Protein AF-A0A0J8U4M4-F1 (afdb_monomer)

pLDDT: mean 78.49, std 11.93, range [42.56, 94.25]

Organism: NCBI:txid451644

Radius of gyration: 24.58 Å; Cα contacts (8 Å, |Δi|>4): 123; chains: 1; bounding box: 53×30×57 Å

Sequence (113 aa):
MTNPINRALTAFDELIAAWLGPAAQRFVFTSGNTHAERVREAIRTVAKADEDDRRIGYGVFSKAPNIKREAAYDYDLISAVLDDLAQAQNAHEYATKQRVGEFVICEIQEVRE

Mean predicted aligned error: 13.95 Å

Nearest PDB structures (foldseek):
  4blg-assembly1_B  TM=5.665E-01  e=1.357E+00  Murid gammaherpesvirus 4
  4eey-assembly1_A  TM=3.938E-01  e=9.910E-01  Homo sapiens
  8ujt-assembly1_A  TM=3.493E-01  e=2.246E+00  Homo sapiens
  6m7o-assembly1_A  TM=3.738E-01  e=3.489E+00  Homo s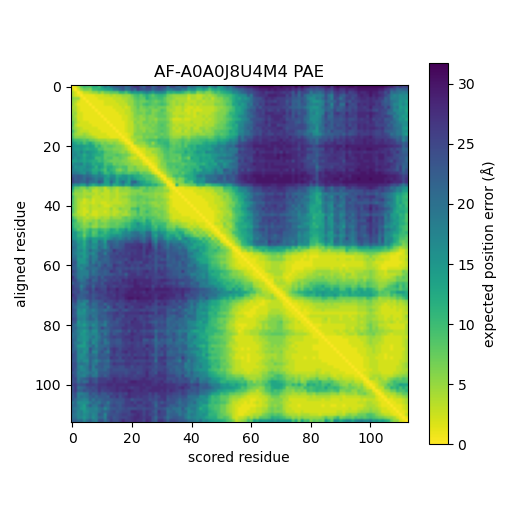apiens
  1j2v-assembly1_A  TM=3.514E-01  e=5.419E+00  Pyrococcus horikoshii OT3

Solvent-accessible surface area (backbone atoms only — not comparable to full-atom values): 6601 Å² total; per-residue (Å²): 132,82,56,68,65,60,52,52,51,50,53,50,54,50,52,51,52,74,76,30,60,81,79,55,47,57,69,57,72,70,52,102,79,32,69,60,57,56,49,53,48,48,54,52,51,54,50,48,50,56,51,57,58,56,40,61,23,22,26,31,24,42,45,43,78,33,91,91,40,90,97,39,69,44,75,45,79,77,51,69,75,27,85,39,67,69,60,32,49,53,51,40,55,50,53,49,65,74,43,70,86,68,86,61,45,72,45,79,44,80,38,75,92

Structure (mmCIF, N/CA/C/O backbone):
data_AF-A0A0J8U4M4-F1
#
_entry.id   AF-A0A0J8U4M4-F1
#
loop_
_atom_site.group_PDB
_atom_site.id
_atom_site.type_symbol
_atom_site.label_atom_id
_atom_site.label_alt_id
_atom_site.label_comp_id
_atom_site.label_asym_id
_atom_site.label_entity_id
_atom_site.label_seq_id
_atom_site.pdbx_PDB_ins_code
_atom_site.Cartn_x
_atom_site.Cartn_y
_atom_site.Cartn_z
_atom_site.occupancy
_atom_site.B_iso_or_equiv
_atom_site.auth_seq_id
_atom_site.auth_comp_id
_atom_site.auth_asym_id
_atom_site.auth_atom_id
_atom_site.pdbx_PDB_model_num
ATOM 1 N N . MET A 1 1 ? 20.195 -4.125 0.425 1.00 42.56 1 MET A N 1
ATOM 2 C CA . MET A 1 1 ? 19.380 -4.941 -0.505 1.00 42.56 1 MET A CA 1
ATOM 3 C C . MET A 1 1 ? 19.256 -4.166 -1.808 1.00 42.56 1 MET A C 1
ATOM 5 O O . MET A 1 1 ? 18.906 -2.997 -1.754 1.00 42.56 1 MET A O 1
ATOM 9 N N . THR A 1 2 ? 19.643 -4.738 -2.951 1.00 53.50 2 THR A N 1
ATOM 10 C CA . THR A 1 2 ? 19.588 -4.041 -4.251 1.00 53.50 2 THR A CA 1
ATOM 11 C C . THR A 1 2 ? 18.133 -3.870 -4.680 1.00 53.50 2 THR A C 1
ATOM 13 O O . THR A 1 2 ? 17.420 -4.868 -4.765 1.00 53.50 2 THR A O 1
ATOM 16 N N . ASN A 1 3 ? 17.715 -2.626 -4.928 1.00 75.25 3 ASN A N 1
ATOM 17 C CA . ASN A 1 3 ? 16.378 -2.267 -5.405 1.00 75.25 3 ASN A CA 1
ATOM 18 C C . ASN A 1 3 ? 15.974 -3.178 -6.599 1.00 75.25 3 ASN A C 1
ATOM 20 O O . ASN A 1 3 ? 16.778 -3.324 -7.527 1.00 75.25 3 ASN A O 1
ATOM 24 N N . PRO A 1 4 ? 14.787 -3.818 -6.582 1.00 71.75 4 PRO A N 1
ATOM 25 C CA . PRO A 1 4 ? 14.322 -4.704 -7.655 1.00 71.75 4 PRO A CA 1
ATOM 26 C C . PRO A 1 4 ? 14.295 -4.028 -9.035 1.00 71.75 4 PRO A C 1
ATOM 28 O O . PRO A 1 4 ? 14.590 -4.684 -10.032 1.00 71.75 4 PRO A O 1
ATOM 31 N N . ILE A 1 5 ? 14.072 -2.713 -9.089 1.00 79.25 5 ILE A N 1
ATOM 32 C CA . ILE A 1 5 ? 14.156 -1.899 -10.310 1.00 79.25 5 ILE A CA 1
ATOM 33 C C . ILE A 1 5 ? 15.571 -1.931 -10.876 1.00 79.25 5 ILE A C 1
ATOM 35 O O . ILE A 1 5 ? 15.770 -2.202 -12.058 1.00 79.25 5 ILE A O 1
ATOM 39 N N . ASN A 1 6 ? 16.572 -1.718 -10.019 1.00 77.06 6 ASN A N 1
ATOM 40 C CA . ASN A 1 6 ? 17.970 -1.748 -10.437 1.00 77.06 6 ASN A CA 1
ATOM 41 C C . ASN A 1 6 ? 18.356 -3.141 -10.943 1.00 77.06 6 ASN A C 1
ATOM 43 O O . ASN A 1 6 ? 19.070 -3.238 -11.931 1.00 77.06 6 ASN A O 1
ATOM 47 N N . ARG A 1 7 ? 17.834 -4.217 -10.337 1.00 79.88 7 ARG A N 1
ATOM 48 C CA . ARG A 1 7 ? 18.056 -5.586 -10.833 1.00 79.88 7 ARG A CA 1
ATOM 49 C C . ARG A 1 7 ? 17.435 -5.814 -12.213 1.00 79.88 7 ARG A C 1
ATOM 51 O O . ARG A 1 7 ? 18.093 -6.397 -13.066 1.00 79.88 7 ARG A O 1
ATOM 58 N N . ALA A 1 8 ? 16.207 -5.348 -12.441 1.00 80.12 8 ALA A N 1
ATOM 59 C CA . ALA A 1 8 ? 15.528 -5.483 -13.730 1.00 80.12 8 ALA A CA 1
ATOM 60 C C . ALA A 1 8 ? 16.220 -4.673 -14.840 1.00 80.12 8 ALA A C 1
ATOM 62 O O . ALA A 1 8 ? 16.405 -5.176 -15.946 1.00 80.12 8 ALA A O 1
ATOM 63 N N . LEU A 1 9 ? 16.658 -3.448 -14.531 1.00 84.44 9 LEU A N 1
ATOM 64 C CA . LEU A 1 9 ? 17.428 -2.616 -15.458 1.00 84.44 9 LEU A CA 1
ATOM 65 C C . LEU A 1 9 ? 18.785 -3.249 -15.789 1.00 84.44 9 LEU A C 1
ATOM 67 O O . LEU A 1 9 ? 19.140 -3.334 -16.961 1.00 84.44 9 LEU A O 1
ATOM 71 N N . THR A 1 10 ? 19.507 -3.762 -14.786 1.00 84.19 10 THR A N 1
ATOM 72 C CA . THR A 1 10 ? 20.775 -4.471 -15.008 1.00 84.19 10 THR A CA 1
ATOM 73 C C . THR A 1 10 ? 20.582 -5.720 -15.869 1.00 84.19 10 THR A C 1
ATOM 75 O O . THR A 1 10 ? 21.321 -5.900 -16.830 1.00 84.19 10 THR A O 1
ATOM 78 N N . ALA A 1 11 ? 19.559 -6.537 -15.602 1.00 83.50 11 ALA A N 1
ATOM 79 C CA . ALA A 1 11 ? 19.269 -7.723 -16.410 1.00 83.50 11 ALA A CA 1
ATOM 80 C C . ALA A 1 11 ? 18.915 -7.371 -17.868 1.00 83.50 11 ALA A C 1
ATOM 82 O O . ALA A 1 11 ? 19.292 -8.085 -18.797 1.00 83.50 11 ALA A O 1
ATOM 83 N N . PHE A 1 12 ? 18.211 -6.256 -18.085 1.00 83.69 12 PHE A N 1
ATOM 84 C CA . PHE A 1 12 ? 17.913 -5.760 -19.426 1.00 83.69 12 PHE A CA 1
ATOM 85 C C . PHE A 1 12 ? 19.177 -5.305 -20.169 1.00 83.69 12 PHE A C 1
ATOM 87 O O . PHE A 1 12 ? 19.371 -5.656 -21.335 1.00 83.69 12 PHE A O 1
ATOM 94 N N . ASP A 1 13 ? 20.063 -4.574 -19.494 1.00 80.81 13 ASP A N 1
ATOM 95 C CA . ASP A 1 13 ? 21.335 -4.138 -20.071 1.00 80.81 13 ASP A CA 1
ATOM 96 C C . ASP A 1 13 ? 22.252 -5.334 -20.394 1.00 80.81 13 ASP A C 1
ATOM 98 O O . ASP A 1 13 ? 22.859 -5.373 -21.467 1.00 80.81 13 ASP A O 1
ATOM 102 N N . GLU A 1 14 ? 22.294 -6.348 -19.522 1.00 83.38 14 GLU A N 1
ATOM 103 C CA . GLU A 1 14 ? 23.016 -7.609 -19.746 1.00 83.38 14 GLU A CA 1
ATOM 104 C C . GLU A 1 14 ? 22.466 -8.388 -20.950 1.00 83.38 14 GLU A C 1
ATOM 106 O O . GLU A 1 14 ? 23.241 -8.890 -21.766 1.00 83.38 14 GLU A O 1
ATOM 111 N N . LEU A 1 15 ? 21.140 -8.443 -21.117 1.00 81.75 15 LEU A N 1
ATOM 112 C CA . LEU A 1 15 ? 20.497 -9.078 -22.270 1.00 81.75 15 LEU A CA 1
ATOM 113 C C . LEU A 1 15 ? 20.885 -8.388 -23.582 1.00 81.75 15 LEU A C 1
ATOM 115 O O . LEU A 1 15 ? 21.254 -9.059 -24.549 1.00 81.75 15 LEU A O 1
ATOM 119 N N . ILE A 1 16 ? 20.831 -7.052 -23.619 1.00 77.00 16 ILE A N 1
ATOM 120 C CA . ILE A 1 16 ? 21.250 -6.291 -24.801 1.00 77.00 16 ILE A CA 1
ATOM 121 C C . ILE A 1 16 ? 22.727 -6.554 -25.091 1.00 77.00 16 ILE A C 1
ATOM 123 O O . ILE A 1 16 ? 23.097 -6.757 -26.247 1.00 77.00 16 ILE A O 1
ATOM 127 N N . ALA A 1 17 ? 23.568 -6.579 -24.057 1.00 73.19 17 ALA A N 1
ATOM 128 C CA . ALA A 1 17 ? 24.992 -6.822 -24.214 1.00 73.19 17 ALA A CA 1
ATOM 129 C C . ALA A 1 17 ? 25.313 -8.241 -24.710 1.00 73.19 17 ALA A C 1
ATOM 131 O O . ALA A 1 17 ? 26.270 -8.418 -25.461 1.00 73.19 17 ALA A O 1
ATOM 132 N N . ALA A 1 18 ? 24.510 -9.240 -24.335 1.00 78.62 18 ALA A N 1
ATOM 133 C CA . ALA A 1 18 ? 24.646 -10.612 -24.817 1.00 78.62 18 ALA A CA 1
ATOM 134 C C . ALA A 1 18 ? 24.207 -10.775 -26.284 1.00 78.62 18 ALA A C 1
ATOM 136 O O . ALA A 1 18 ? 24.777 -11.586 -27.011 1.00 78.62 18 ALA A O 1
ATOM 137 N N . TRP A 1 19 ? 23.209 -10.006 -26.729 1.00 71.69 19 TRP A N 1
ATOM 138 C CA . TRP A 1 19 ? 22.712 -10.033 -28.112 1.00 71.69 19 TRP A CA 1
ATOM 139 C C . TRP A 1 19 ? 23.509 -9.146 -29.076 1.00 71.69 19 TRP A C 1
ATOM 141 O O . TRP A 1 19 ? 23.588 -9.443 -30.268 1.00 71.69 19 TRP A O 1
ATOM 151 N N . LEU A 1 20 ? 24.102 -8.058 -28.583 1.00 68.06 20 LEU A N 1
ATOM 152 C CA . LEU A 1 20 ? 24.877 -7.112 -29.379 1.00 68.06 20 LEU A CA 1
ATOM 153 C C . LEU A 1 20 ? 26.347 -7.148 -28.977 1.00 68.06 20 LEU A C 1
ATOM 155 O O . LEU A 1 20 ? 26.710 -6.802 -27.853 1.00 68.06 20 LEU A O 1
ATOM 159 N N . GLY A 1 21 ? 27.218 -7.450 -29.943 1.00 66.56 21 GLY A N 1
ATOM 160 C CA . GLY A 1 21 ? 28.657 -7.284 -29.758 1.00 66.56 21 GLY A CA 1
ATOM 161 C C . GLY A 1 21 ? 29.024 -5.838 -29.362 1.00 66.56 21 GLY A C 1
ATOM 162 O O . GLY A 1 21 ? 28.294 -4.901 -29.709 1.00 66.56 21 GLY A O 1
ATOM 163 N N . PRO A 1 22 ? 30.174 -5.609 -28.697 1.00 66.56 22 PRO A N 1
AT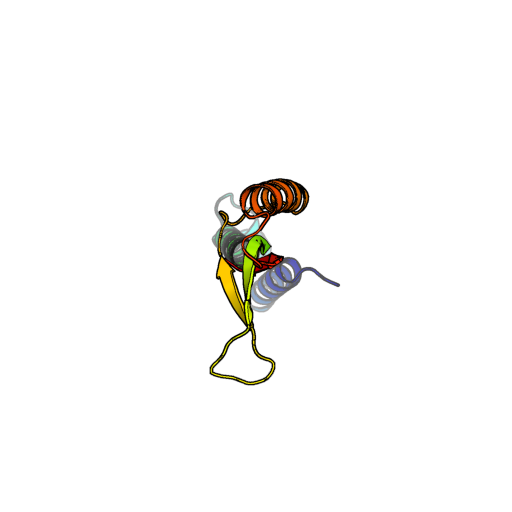OM 164 C CA . PRO A 1 22 ? 30.532 -4.312 -28.099 1.00 66.56 22 PRO A CA 1
ATOM 165 C C . PRO A 1 22 ? 30.481 -3.118 -29.067 1.00 66.56 22 PRO A C 1
ATOM 167 O O . PRO A 1 22 ? 30.183 -1.991 -28.674 1.00 66.56 22 PRO A O 1
ATOM 170 N N . ALA A 1 23 ? 30.742 -3.360 -30.355 1.00 59.62 23 ALA A N 1
ATOM 171 C CA . ALA A 1 23 ? 30.692 -2.339 -31.398 1.00 59.62 23 ALA A CA 1
ATOM 172 C C . ALA A 1 23 ? 29.260 -1.869 -31.725 1.00 59.62 23 ALA A C 1
ATOM 174 O O . ALA A 1 23 ? 29.059 -0.691 -32.012 1.00 59.62 23 ALA A O 1
ATOM 175 N N . ALA A 1 24 ? 28.264 -2.760 -31.650 1.00 63.91 24 ALA A N 1
ATOM 176 C CA . ALA A 1 24 ? 26.867 -2.464 -31.978 1.00 63.91 24 ALA A CA 1
ATOM 177 C C . ALA A 1 24 ? 26.123 -1.760 -30.827 1.00 63.91 24 ALA A C 1
ATOM 179 O O . ALA A 1 24 ? 25.217 -0.965 -31.071 1.00 63.91 24 ALA A O 1
ATOM 180 N N . GLN A 1 25 ? 26.557 -1.980 -29.580 1.00 63.53 25 GLN A N 1
ATOM 181 C CA . GLN A 1 25 ? 25.988 -1.339 -28.386 1.00 63.53 25 GLN A CA 1
ATOM 182 C C . GLN A 1 25 ? 26.038 0.191 -28.476 1.00 63.53 25 GLN A C 1
ATOM 184 O O . GLN A 1 25 ? 25.068 0.871 -28.151 1.00 63.53 25 GLN A O 1
ATOM 189 N N . ARG A 1 26 ? 27.138 0.748 -29.001 1.00 61.97 26 ARG A N 1
ATOM 190 C CA . ARG A 1 26 ? 27.304 2.200 -29.151 1.00 61.97 26 ARG A CA 1
ATOM 191 C C . ARG A 1 26 ? 26.181 2.835 -29.965 1.00 61.97 26 ARG A C 1
ATOM 193 O O . ARG A 1 26 ? 25.721 3.902 -29.583 1.00 61.97 26 ARG A O 1
ATOM 200 N N . PHE A 1 27 ? 25.701 2.176 -31.017 1.00 60.94 27 PHE A N 1
ATOM 201 C CA . PHE A 1 27 ? 24.647 2.699 -31.896 1.00 60.94 27 PHE A CA 1
ATOM 202 C C . PHE A 1 27 ? 23.246 2.614 -31.276 1.00 60.94 27 PHE A C 1
ATOM 204 O O . PHE A 1 27 ? 22.398 3.460 -31.551 1.00 60.94 27 PHE A O 1
ATOM 211 N N . VAL A 1 28 ? 23.015 1.635 -30.398 1.00 59.88 28 VAL A N 1
ATOM 212 C CA . VAL A 1 28 ? 21.731 1.438 -29.701 1.00 59.88 28 VAL A CA 1
ATOM 213 C C . VAL A 1 28 ? 21.536 2.419 -28.540 1.00 59.88 28 VAL A C 1
ATOM 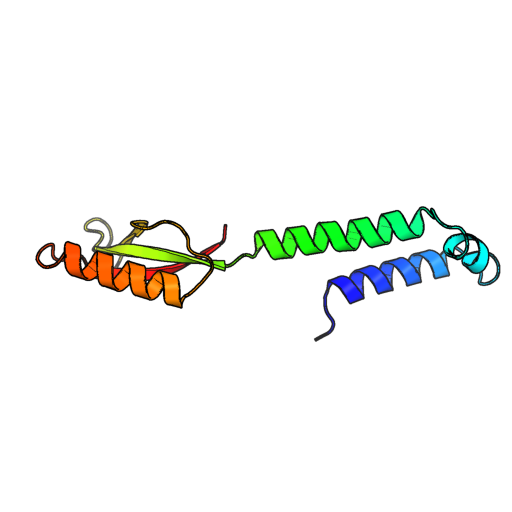215 O O . VAL A 1 28 ? 20.405 2.649 -28.120 1.00 59.88 28 VAL A O 1
ATOM 218 N N . PHE A 1 29 ? 22.602 3.058 -28.052 1.00 61.94 29 PHE A N 1
ATOM 219 C CA . PHE A 1 29 ? 22.533 3.953 -26.890 1.00 61.94 29 PHE A CA 1
ATOM 220 C C . PHE A 1 29 ? 22.839 5.434 -27.178 1.00 61.94 29 PHE A C 1
ATOM 222 O O . PHE A 1 29 ? 22.727 6.241 -26.263 1.00 61.94 29 PHE A O 1
ATOM 229 N N . THR A 1 30 ? 23.206 5.829 -28.408 1.00 58.88 30 THR A N 1
ATOM 230 C CA . THR A 1 30 ? 23.677 7.208 -28.705 1.00 58.88 30 THR A CA 1
ATOM 231 C C . THR A 1 30 ? 22.723 8.116 -29.487 1.00 58.88 30 THR A C 1
ATOM 233 O O . THR A 1 30 ? 23.063 9.276 -29.702 1.00 58.88 30 THR A O 1
ATOM 236 N N . SER A 1 31 ? 21.528 7.676 -29.891 1.00 55.00 31 SER A N 1
ATOM 237 C CA . SER A 1 31 ? 20.580 8.551 -30.606 1.00 55.00 31 SER A CA 1
ATOM 238 C C . SER A 1 31 ? 19.305 8.794 -29.794 1.00 55.00 31 SER A C 1
ATOM 240 O O . SER A 1 31 ? 18.744 7.877 -29.206 1.00 55.00 31 SER A O 1
ATOM 242 N N . GLY A 1 32 ? 18.862 10.052 -29.723 1.00 56.75 32 GLY A N 1
ATOM 243 C CA . GLY A 1 32 ? 17.855 10.579 -28.787 1.00 56.75 32 GLY A CA 1
ATOM 244 C C . GLY A 1 32 ? 16.408 10.074 -28.909 1.00 56.75 32 GLY A C 1
ATOM 245 O O . GLY A 1 32 ? 15.493 10.828 -28.599 1.00 56.75 32 GLY A O 1
ATOM 246 N N . ASN A 1 33 ? 16.169 8.834 -29.347 1.00 58.72 33 ASN A N 1
ATOM 247 C CA . ASN A 1 33 ? 14.907 8.110 -29.136 1.00 58.72 33 ASN A CA 1
ATOM 248 C C . ASN A 1 33 ? 15.097 6.593 -29.351 1.00 58.72 33 ASN A C 1
ATOM 250 O O . ASN A 1 33 ? 14.432 5.979 -30.187 1.00 58.72 33 ASN A O 1
ATOM 254 N N . THR A 1 34 ? 16.059 5.977 -28.662 1.00 70.62 34 THR A N 1
ATOM 255 C CA . THR A 1 34 ? 16.333 4.546 -28.838 1.00 70.62 34 THR A CA 1
ATOM 256 C C . THR A 1 34 ? 15.283 3.688 -28.136 1.00 70.62 34 THR A C 1
ATOM 258 O O . THR A 1 34 ? 14.863 3.953 -27.010 1.00 70.62 34 THR A O 1
ATOM 261 N N . HIS A 1 35 ? 14.845 2.618 -28.803 1.00 72.00 35 HIS A N 1
ATOM 262 C CA . HIS A 1 35 ? 13.873 1.666 -28.257 1.00 72.00 35 HIS A CA 1
ATOM 263 C C . HIS A 1 35 ? 14.311 1.069 -26.912 1.00 72.00 35 HIS A C 1
ATOM 265 O O . HIS A 1 35 ? 13.460 0.798 -26.072 1.00 72.00 35 HIS A O 1
ATOM 271 N N . ALA A 1 36 ? 15.620 0.936 -26.678 1.00 74.88 36 ALA A N 1
ATOM 272 C CA . ALA A 1 36 ? 16.157 0.513 -25.390 1.00 74.88 36 ALA A CA 1
ATOM 273 C C . ALA A 1 36 ? 15.759 1.466 -24.251 1.00 74.88 36 ALA A C 1
ATOM 275 O O . ALA A 1 36 ? 15.349 0.999 -23.194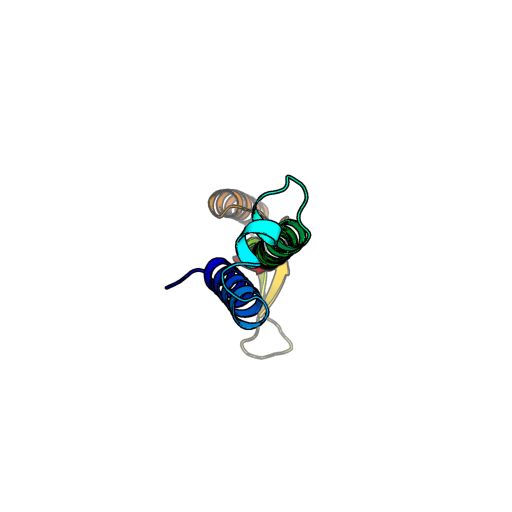 1.00 74.88 36 ALA A O 1
ATOM 276 N N . GLU A 1 37 ? 15.791 2.784 -24.470 1.00 78.00 37 GLU A N 1
ATOM 277 C CA . GLU A 1 37 ? 15.379 3.739 -23.437 1.00 78.00 37 GLU A CA 1
ATOM 278 C C . GLU A 1 37 ? 13.866 3.709 -23.203 1.00 78.00 37 GLU A C 1
ATOM 280 O O . GLU A 1 37 ? 13.427 3.816 -22.064 1.00 78.00 37 GLU A O 1
ATOM 285 N N . ARG A 1 38 ? 13.059 3.443 -24.241 1.00 78.25 38 ARG A N 1
ATOM 286 C CA . ARG A 1 38 ? 11.613 3.207 -24.066 1.00 78.25 38 ARG A CA 1
ATOM 287 C C . ARG A 1 38 ? 11.329 1.976 -23.209 1.00 78.25 38 ARG A C 1
ATOM 289 O O . ARG A 1 38 ? 10.396 1.997 -22.415 1.00 78.25 38 ARG A O 1
ATOM 296 N N . VAL A 1 39 ? 12.124 0.916 -23.354 1.00 80.31 39 VAL A N 1
ATOM 297 C CA . VAL A 1 39 ? 11.989 -0.290 -22.526 1.00 80.31 39 VAL A CA 1
ATOM 298 C C . VAL A 1 39 ? 12.468 -0.031 -21.097 1.00 80.31 39 VAL A C 1
ATOM 300 O O . VAL A 1 39 ? 11.779 -0.429 -20.164 1.00 80.31 39 VAL A O 1
ATOM 303 N N . ARG A 1 40 ? 13.580 0.691 -20.895 1.00 83.19 40 ARG A N 1
ATOM 304 C CA . ARG A 1 40 ? 14.003 1.117 -19.547 1.00 83.19 40 ARG A CA 1
ATOM 305 C C . ARG A 1 40 ? 12.940 1.970 -18.869 1.00 83.19 40 ARG A C 1
ATOM 307 O O . ARG A 1 40 ? 12.662 1.761 -17.692 1.00 83.19 40 ARG A O 1
ATOM 314 N N . GLU A 1 41 ? 12.321 2.887 -19.605 1.00 79.94 41 GLU A N 1
ATOM 315 C CA . GLU A 1 41 ? 11.240 3.709 -19.076 1.00 79.94 41 GLU A CA 1
ATOM 316 C C . GLU A 1 41 ? 10.009 2.868 -18.741 1.00 79.94 41 GLU A C 1
ATOM 318 O O . GLU A 1 41 ? 9.485 2.993 -17.642 1.00 79.94 41 GLU A O 1
ATOM 323 N N . ALA A 1 42 ? 9.621 1.920 -19.598 1.00 81.25 42 ALA A N 1
ATOM 324 C CA . ALA A 1 42 ? 8.543 0.981 -19.293 1.00 81.25 42 ALA A CA 1
ATOM 325 C C . ALA A 1 42 ? 8.830 0.145 -18.030 1.00 81.25 42 ALA A C 1
ATOM 327 O O . ALA A 1 42 ? 7.941 -0.012 -17.197 1.00 81.25 42 ALA A O 1
ATOM 328 N N . ILE A 1 43 ? 10.067 -0.337 -17.839 1.00 83.06 43 ILE A N 1
ATOM 329 C CA . ILE A 1 43 ? 10.485 -1.042 -16.613 1.00 83.06 43 ILE A CA 1
ATOM 330 C C . ILE A 1 43 ? 10.313 -0.132 -15.388 1.00 83.06 43 ILE A C 1
ATOM 332 O O . ILE A 1 43 ? 9.773 -0.569 -14.372 1.00 83.06 43 ILE A O 1
ATOM 336 N N . ARG A 1 44 ? 10.727 1.140 -15.478 1.00 81.50 44 ARG A N 1
ATOM 337 C CA . ARG A 1 44 ? 10.545 2.123 -14.396 1.00 81.50 44 ARG A CA 1
ATOM 338 C C . ARG A 1 44 ? 9.065 2.411 -14.131 1.00 81.50 44 ARG A C 1
ATOM 340 O O . ARG A 1 44 ? 8.683 2.505 -12.972 1.00 81.50 44 ARG A O 1
ATOM 347 N N . THR A 1 45 ? 8.234 2.540 -15.164 1.00 79.00 45 THR A N 1
ATOM 348 C CA . THR A 1 45 ? 6.792 2.802 -15.029 1.00 79.00 45 THR A CA 1
ATOM 349 C C . THR A 1 45 ? 6.058 1.630 -14.390 1.00 79.00 45 THR A C 1
ATOM 351 O O . THR A 1 45 ? 5.288 1.845 -13.464 1.00 79.00 45 THR A O 1
ATOM 354 N N . VAL A 1 46 ? 6.316 0.397 -14.835 1.00 72.12 46 VAL A N 1
ATOM 355 C CA . VAL A 1 46 ? 5.700 -0.806 -14.250 1.00 72.12 46 VAL A CA 1
ATOM 356 C C . VAL A 1 46 ? 6.118 -0.972 -12.794 1.00 72.12 46 VAL A C 1
ATOM 358 O O . VAL A 1 46 ? 5.291 -1.296 -11.953 1.00 72.12 46 VAL A O 1
ATOM 361 N N . ALA A 1 47 ? 7.381 -0.700 -12.472 1.00 69.75 47 ALA A N 1
ATOM 362 C CA . ALA A 1 47 ? 7.827 -0.778 -11.091 1.00 69.75 47 ALA A CA 1
ATOM 363 C C . ALA A 1 47 ? 7.246 0.324 -10.197 1.00 69.75 47 ALA A C 1
ATOM 365 O O . ALA A 1 47 ? 6.948 0.053 -9.042 1.00 69.75 47 ALA A O 1
ATOM 366 N N . LYS A 1 48 ? 7.055 1.543 -10.721 1.00 66.06 48 LYS A N 1
ATOM 367 C CA . LYS A 1 48 ? 6.310 2.591 -10.008 1.00 66.06 48 LYS A CA 1
ATOM 368 C C . LYS A 1 48 ? 4.853 2.197 -9.791 1.00 66.06 48 LYS A C 1
ATOM 370 O O . LYS A 1 48 ? 4.336 2.426 -8.712 1.00 66.06 48 LYS A O 1
ATOM 375 N N . ALA A 1 49 ? 4.222 1.565 -10.780 1.00 60.44 49 ALA A N 1
ATOM 376 C CA . ALA A 1 49 ? 2.865 1.052 -10.632 1.00 60.44 49 ALA A CA 1
ATOM 377 C C . ALA A 1 49 ? 2.778 -0.046 -9.554 1.00 60.44 49 ALA A C 1
ATOM 379 O O . ALA A 1 49 ? 1.825 -0.042 -8.798 1.00 60.44 49 ALA A O 1
ATOM 380 N N . ASP A 1 50 ? 3.781 -0.926 -9.426 1.00 57.56 50 ASP A N 1
ATOM 381 C CA . ASP A 1 50 ? 3.874 -1.922 -8.335 1.00 57.56 50 ASP A CA 1
ATOM 382 C C . ASP A 1 50 ? 4.248 -1.290 -6.971 1.00 57.56 50 ASP A C 1
ATOM 384 O O . ASP A 1 50 ? 3.953 -1.855 -5.925 1.00 57.56 50 ASP A O 1
ATOM 388 N N . GLU A 1 51 ? 4.886 -0.114 -6.937 1.00 57.69 51 GLU A N 1
ATOM 389 C CA . GLU A 1 51 ? 5.008 0.692 -5.708 1.00 57.69 51 GLU A CA 1
ATOM 390 C C . GLU A 1 51 ? 3.675 1.357 -5.323 1.00 57.69 51 GLU A C 1
ATOM 392 O O . GLU A 1 51 ? 3.341 1.379 -4.138 1.00 57.69 51 GLU A O 1
ATOM 397 N N . ASP A 1 52 ? 2.900 1.841 -6.299 1.00 53.88 52 ASP A N 1
ATOM 398 C CA . ASP A 1 52 ? 1.562 2.410 -6.086 1.00 53.88 52 ASP A CA 1
ATOM 399 C C . ASP A 1 52 ? 0.540 1.331 -5.659 1.00 53.88 52 ASP A C 1
ATOM 401 O O . ASP A 1 52 ? -0.236 1.578 -4.743 1.00 53.88 52 ASP A O 1
ATOM 405 N N . ASP A 1 53 ? 0.612 0.108 -6.204 1.00 55.12 53 ASP A N 1
ATOM 406 C CA . ASP A 1 53 ? -0.185 -1.080 -5.794 1.00 55.12 53 ASP A CA 1
ATOM 407 C C . ASP A 1 53 ? 0.209 -1.612 -4.393 1.00 55.12 53 ASP A C 1
ATOM 409 O O . ASP A 1 53 ? -0.345 -2.572 -3.858 1.00 55.12 53 ASP A O 1
ATOM 413 N N . ARG A 1 54 ? 1.241 -1.014 -3.784 1.00 57.25 54 ARG A N 1
ATOM 414 C CA . ARG A 1 54 ? 1.690 -1.280 -2.409 1.00 57.25 54 ARG A CA 1
ATOM 415 C C . ARG A 1 54 ? 1.492 -0.081 -1.502 1.00 57.25 54 ARG A C 1
ATOM 417 O O . ARG A 1 54 ? 2.057 -0.068 -0.403 1.00 57.25 54 ARG A O 1
ATOM 424 N N . ARG A 1 55 ? 0.735 0.927 -1.934 1.00 64.12 55 ARG A N 1
ATOM 425 C CA . ARG A 1 55 ? 0.458 2.093 -1.109 1.00 64.12 55 ARG A CA 1
ATOM 426 C C . ARG A 1 55 ? -0.358 1.640 0.098 1.00 64.12 55 ARG A C 1
ATOM 428 O O . ARG A 1 55 ? -1.523 1.268 0.006 1.00 64.12 55 ARG A O 1
ATOM 435 N N . ILE A 1 56 ? 0.322 1.590 1.239 1.00 75.88 56 ILE A N 1
ATOM 436 C CA . ILE A 1 56 ? -0.305 1.308 2.521 1.00 75.88 56 ILE A CA 1
ATOM 437 C C . ILE A 1 56 ? -0.988 2.598 2.949 1.00 75.88 56 ILE A C 1
ATOM 439 O O . ILE A 1 56 ? -0.322 3.564 3.318 1.00 75.88 56 ILE A O 1
ATOM 443 N N . GLY A 1 57 ? -2.311 2.603 2.873 1.00 87.75 57 GLY A N 1
ATOM 444 C CA . GLY A 1 57 ? -3.134 3.593 3.538 1.00 87.75 57 GLY A CA 1
ATOM 445 C C . GLY A 1 57 ? -3.476 3.159 4.961 1.00 87.75 57 GLY A C 1
ATOM 446 O O . GLY A 1 57 ? -3.246 2.024 5.377 1.00 87.75 57 GLY A O 1
ATOM 447 N N . TYR A 1 58 ? -4.065 4.067 5.721 1.00 91.00 58 TYR A N 1
ATOM 448 C CA . TYR A 1 58 ? -4.497 3.868 7.094 1.00 91.00 58 TYR A CA 1
ATOM 449 C C . TYR A 1 58 ? -5.986 4.181 7.197 1.00 91.00 58 TYR A C 1
ATOM 451 O O . TYR A 1 58 ? -6.426 5.290 6.896 1.00 91.00 58 TYR A O 1
ATOM 459 N N . GLY A 1 59 ? -6.772 3.199 7.626 1.00 91.88 59 GLY A N 1
ATOM 460 C CA . GLY A 1 59 ? -8.204 3.345 7.874 1.00 91.88 59 GLY A CA 1
ATOM 461 C C . GLY A 1 59 ? -8.526 3.191 9.356 1.00 91.88 59 GLY A C 1
ATOM 462 O O . GLY A 1 59 ? -7.855 2.449 10.075 1.00 91.88 59 GLY A O 1
ATOM 463 N N . VAL A 1 60 ? -9.572 3.872 9.822 1.00 93.12 60 VAL A N 1
ATOM 464 C CA . VAL A 1 60 ? -10.159 3.648 11.145 1.00 93.12 60 VAL A CA 1
ATOM 465 C C . VAL A 1 60 ? -11.303 2.657 10.998 1.00 93.12 60 VAL A C 1
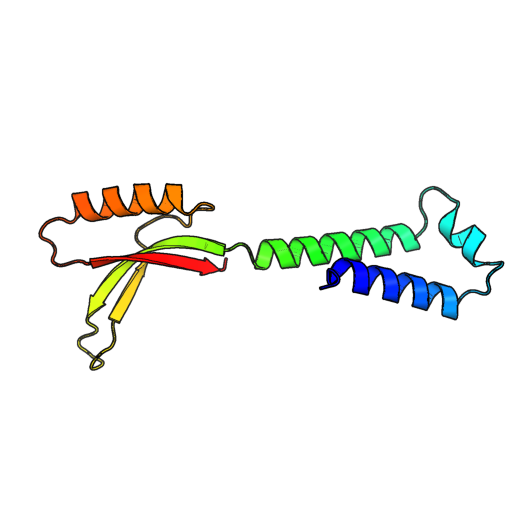ATOM 467 O O . VAL A 1 60 ? -12.234 2.879 10.223 1.00 93.12 60 VAL A O 1
ATOM 470 N N . PHE A 1 61 ? -11.248 1.580 11.771 1.00 94.25 61 PHE A N 1
ATOM 471 C CA . PHE A 1 61 ? -12.232 0.510 11.779 1.00 94.25 61 PHE A CA 1
ATOM 472 C C . PHE A 1 61 ? -12.968 0.471 13.112 1.00 94.25 61 PHE A C 1
ATOM 474 O O . PHE A 1 61 ? -12.354 0.612 14.171 1.00 94.25 61 PHE A O 1
ATOM 481 N N . SER A 1 62 ? -14.276 0.231 13.078 1.00 92.00 62 SER A N 1
ATOM 482 C CA . SER A 1 62 ? -15.013 -0.209 14.260 1.00 92.00 62 SER A CA 1
ATOM 483 C C . SER A 1 62 ? -14.891 -1.717 14.410 1.00 92.00 62 SER A C 1
ATOM 485 O O . SER A 1 62 ? -15.123 -2.457 13.457 1.00 92.00 62 SER A O 1
ATOM 487 N N . LYS A 1 63 ? -14.564 -2.159 15.619 1.00 90.19 63 LYS A N 1
ATOM 488 C CA . LYS A 1 63 ? -14.442 -3.559 16.006 1.00 90.19 63 LYS A CA 1
ATOM 489 C C . LYS A 1 63 ? -15.648 -3.977 16.834 1.00 90.19 63 LYS A C 1
ATOM 491 O O . LYS A 1 63 ? -15.899 -3.401 17.896 1.00 90.19 63 LYS A O 1
ATOM 496 N N . ALA A 1 64 ? -16.340 -5.015 16.381 1.00 86.69 64 ALA A N 1
ATOM 497 C CA . ALA A 1 64 ? -17.446 -5.638 17.098 1.00 86.69 64 ALA A CA 1
ATOM 498 C C . ALA A 1 64 ? -17.190 -7.144 17.280 1.00 86.69 64 ALA A C 1
ATOM 500 O O . ALA A 1 64 ? -16.639 -7.785 16.387 1.00 86.69 64 ALA A O 1
ATOM 501 N N . PRO A 1 65 ? -17.550 -7.747 18.426 1.00 83.25 65 PRO A N 1
ATOM 502 C CA . PRO A 1 65 ? -17.447 -9.193 18.596 1.00 83.25 65 PRO A CA 1
ATOM 503 C C . PRO A 1 65 ? -18.407 -9.917 17.642 1.00 83.25 65 PRO A C 1
ATOM 505 O O . PRO A 1 65 ? -19.594 -9.595 17.575 1.00 83.25 65 PRO A O 1
ATOM 508 N N . ASN A 1 66 ? -17.910 -10.929 16.931 1.00 82.81 66 ASN A N 1
ATOM 509 C CA . ASN A 1 66 ? -18.729 -11.727 16.027 1.00 82.81 66 ASN A CA 1
ATOM 510 C C . ASN A 1 66 ? -19.491 -12.796 16.825 1.00 82.81 66 ASN A C 1
ATOM 512 O O . ASN A 1 66 ? -18.935 -13.804 17.252 1.00 82.81 66 ASN A O 1
ATOM 516 N N . ILE A 1 67 ? -20.800 -12.608 16.993 1.00 82.25 67 ILE A N 1
ATOM 517 C CA . ILE A 1 67 ? -21.653 -13.501 17.802 1.00 82.25 67 ILE A CA 1
ATOM 518 C C . ILE A 1 67 ? -21.748 -14.919 17.194 1.00 82.25 67 ILE A C 1
ATOM 520 O O . ILE A 1 67 ? -22.065 -15.880 17.891 1.00 82.25 67 ILE A O 1
ATOM 524 N N . LYS A 1 68 ? -21.463 -15.080 15.894 1.00 84.62 68 LYS A N 1
ATOM 525 C CA . LYS A 1 68 ? -21.549 -16.368 15.184 1.00 8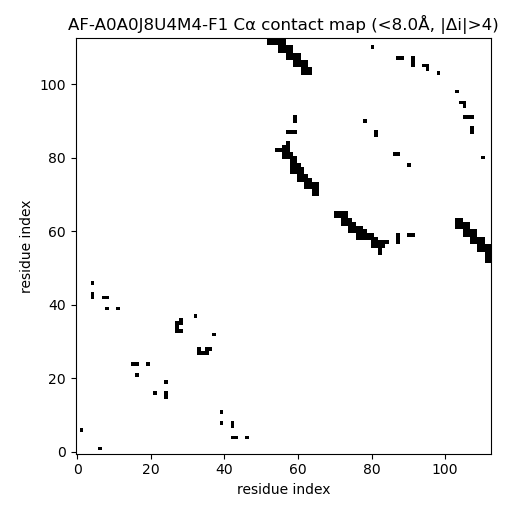4.62 68 LYS A CA 1
ATOM 526 C C . LYS A 1 68 ? -20.255 -17.184 15.244 1.00 84.62 68 LYS A C 1
ATOM 528 O O . LYS A 1 68 ? -20.285 -18.364 14.897 1.00 84.62 68 LYS A O 1
ATOM 533 N N . ARG A 1 69 ? -19.125 -16.582 15.630 1.00 82.25 69 ARG A N 1
ATOM 534 C CA . ARG A 1 69 ? -17.813 -17.242 15.696 1.00 82.25 69 ARG A CA 1
ATOM 535 C C . ARG A 1 69 ? -17.106 -16.878 16.993 1.00 82.25 69 ARG A C 1
ATOM 537 O O . ARG A 1 69 ? -16.725 -15.732 17.205 1.00 82.25 69 ARG A O 1
ATOM 544 N N . GLU A 1 70 ? -16.896 -17.881 17.837 1.00 78.12 70 GLU A N 1
ATOM 545 C CA . GLU A 1 70 ? -16.184 -17.717 19.100 1.00 78.12 70 GLU A CA 1
ATOM 546 C C . GLU A 1 70 ? -14.786 -17.114 18.869 1.00 78.12 70 GLU A C 1
ATOM 548 O O . GLU A 1 70 ? -14.065 -17.525 17.959 1.00 78.12 70 GLU A O 1
ATOM 553 N N . ALA A 1 71 ? -14.438 -16.101 19.670 1.00 75.56 71 ALA A N 1
ATOM 554 C CA . ALA A 1 71 ? -13.184 -15.343 19.594 1.00 75.56 71 ALA A CA 1
ATOM 555 C C . ALA A 1 71 ? -12.896 -14.608 18.263 1.00 75.56 71 ALA A C 1
ATOM 557 O O . ALA A 1 71 ? -11.761 -14.184 18.039 1.00 75.56 71 ALA A O 1
ATOM 558 N N . ALA A 1 72 ? -13.894 -14.411 17.396 1.00 83.75 72 ALA A N 1
ATOM 559 C CA . ALA A 1 72 ? -13.755 -13.602 16.187 1.00 83.75 72 ALA A CA 1
ATOM 560 C C . ALA A 1 72 ? -14.312 -12.182 16.379 1.00 83.75 72 ALA A C 1
ATOM 562 O O . ALA A 1 72 ? -15.225 -11.950 17.174 1.00 83.75 72 ALA A O 1
ATOM 563 N N . TYR A 1 73 ? -13.773 -11.237 15.611 1.00 85.12 73 TYR A N 1
ATOM 564 C CA . TYR A 1 73 ? -14.248 -9.858 15.546 1.00 85.12 73 TYR A CA 1
ATOM 565 C C . TYR A 1 73 ? -14.593 -9.507 14.104 1.00 85.12 73 TYR A C 1
ATOM 567 O O . TYR A 1 73 ? -13.869 -9.895 13.186 1.00 85.12 73 TYR A O 1
ATOM 575 N N . ASP A 1 74 ? -15.680 -8.767 13.934 1.00 87.75 74 ASP A N 1
ATOM 576 C CA . ASP A 1 74 ? -16.030 -8.113 12.685 1.00 87.75 74 ASP A CA 1
ATOM 577 C C . ASP A 1 74 ? -15.467 -6.689 12.706 1.00 87.75 74 ASP A C 1
ATOM 579 O O . ASP A 1 74 ? -15.492 -6.003 13.735 1.00 87.75 74 ASP A O 1
ATOM 583 N N . TYR A 1 75 ? -14.917 -6.282 11.567 1.00 89.69 75 TYR A N 1
ATOM 584 C CA . TYR A 1 75 ? -14.265 -4.997 11.375 1.00 89.69 75 TYR A CA 1
ATOM 585 C C . TYR A 1 75 ? -14.942 -4.262 10.227 1.00 89.69 75 TYR A C 1
ATOM 587 O O . TYR A 1 75 ? -14.906 -4.732 9.092 1.00 89.69 75 TYR A O 1
ATOM 595 N N . ASP A 1 76 ? -15.504 -3.094 10.523 1.00 90.88 76 ASP A N 1
ATOM 596 C CA . ASP A 1 76 ? -16.124 -2.225 9.525 1.00 90.88 76 ASP A CA 1
ATOM 597 C C . ASP A 1 76 ? -15.301 -0.947 9.376 1.00 90.88 76 ASP A C 1
ATOM 599 O O . ASP A 1 76 ? -14.986 -0.287 10.368 1.00 90.88 76 ASP A O 1
ATOM 603 N N . LEU A 1 77 ? -14.944 -0.591 8.140 1.00 91.06 77 LEU A N 1
ATOM 604 C CA . LEU A 1 77 ? -14.237 0.654 7.843 1.00 91.06 77 LEU A CA 1
ATOM 605 C C . LEU A 1 77 ? -15.188 1.841 8.057 1.00 91.06 77 LEU A C 1
ATOM 607 O O . LEU A 1 77 ? -16.237 1.925 7.419 1.00 91.06 77 LEU A O 1
ATOM 611 N N . ILE A 1 78 ? -14.815 2.770 8.940 1.00 91.75 78 ILE A N 1
ATOM 612 C CA . ILE A 1 78 ? -15.646 3.926 9.323 1.00 91.75 78 ILE A CA 1
ATOM 613 C C . ILE A 1 78 ? -15.020 5.280 8.964 1.00 91.75 78 ILE A C 1
ATOM 615 O O . ILE A 1 78 ? -15.618 6.320 9.240 1.00 91.75 78 ILE A O 1
ATOM 619 N N . SER A 1 79 ? -13.837 5.285 8.345 1.00 89.19 79 SER A N 1
ATOM 620 C CA . SER A 1 79 ? -13.190 6.477 7.787 1.00 89.19 79 SER A CA 1
ATOM 621 C C . SER A 1 79 ? -12.795 6.266 6.326 1.00 89.19 79 SER A C 1
ATOM 623 O O . SER A 1 79 ? -12.751 5.139 5.842 1.00 89.19 79 SER A O 1
ATOM 625 N N . ALA A 1 80 ? -12.441 7.350 5.632 1.00 87.50 80 ALA A N 1
ATOM 626 C CA . ALA A 1 80 ? -11.662 7.234 4.402 1.00 87.50 80 ALA A CA 1
ATOM 627 C C . ALA A 1 80 ? -10.309 6.552 4.685 1.00 87.50 80 ALA A C 1
ATOM 629 O O . ALA A 1 80 ? -9.829 6.577 5.826 1.00 87.50 80 ALA A O 1
ATOM 630 N N . VAL A 1 81 ? -9.706 5.968 3.649 1.00 88.25 81 VAL A N 1
ATOM 631 C CA . VAL A 1 81 ? -8.316 5.502 3.680 1.00 88.25 81 VAL A CA 1
ATOM 632 C C . VAL A 1 81 ? -7.413 6.732 3.574 1.00 88.25 81 VAL A C 1
ATOM 634 O O . VAL A 1 81 ? -7.597 7.571 2.694 1.00 88.25 81 VAL A O 1
ATOM 637 N N . LEU A 1 82 ? -6.501 6.886 4.530 1.00 89.31 82 LEU A N 1
ATOM 638 C CA . LEU A 1 82 ? -5.630 8.052 4.668 1.00 89.31 82 LEU A CA 1
ATOM 639 C C . LEU A 1 82 ? -4.184 7.658 4.379 1.00 89.31 82 LEU A C 1
ATOM 641 O O . LEU A 1 82 ? -3.727 6.615 4.825 1.00 89.31 82 LEU A O 1
ATOM 645 N N . ASP A 1 83 ? -3.438 8.515 3.692 1.00 85.12 83 ASP A N 1
ATOM 646 C CA . ASP A 1 83 ? -2.043 8.231 3.324 1.00 85.12 83 ASP A CA 1
ATOM 647 C C . ASP A 1 83 ? -1.064 8.261 4.514 1.00 85.12 83 ASP A C 1
ATOM 649 O O . ASP A 1 83 ? 0.068 7.798 4.402 1.00 85.12 83 ASP A O 1
ATOM 653 N N . ASP A 1 84 ? -1.467 8.848 5.645 1.00 86.81 84 ASP A N 1
ATOM 654 C CA . ASP A 1 84 ? -0.581 9.131 6.773 1.00 86.81 84 ASP A CA 1
ATOM 655 C C . ASP A 1 84 ? -1.172 8.684 8.118 1.00 86.81 84 ASP A C 1
ATOM 657 O O . ASP A 1 84 ? -2.352 8.896 8.424 1.00 86.81 84 ASP A O 1
ATOM 661 N N . LEU A 1 85 ? -0.314 8.108 8.965 1.00 87.94 85 LEU A N 1
ATOM 662 C CA . LEU A 1 85 ? -0.707 7.587 10.271 1.00 87.94 85 LEU A CA 1
ATOM 663 C C . LEU A 1 85 ? -1.162 8.700 11.224 1.00 87.94 85 LEU A C 1
ATOM 665 O O . LEU A 1 85 ? -2.086 8.479 12.005 1.00 87.94 85 LEU A O 1
ATOM 669 N N . ALA A 1 86 ? -0.566 9.896 11.175 1.00 90.25 86 ALA A N 1
ATOM 670 C CA . ALA A 1 86 ? -0.984 10.991 12.051 1.00 90.25 86 ALA A CA 1
ATOM 671 C C . ALA A 1 86 ? -2.375 11.515 11.660 1.00 90.25 86 ALA A C 1
ATOM 673 O O . ALA A 1 86 ? -3.195 11.831 12.526 1.00 90.25 86 ALA A O 1
ATOM 674 N N . GLN A 1 87 ? -2.695 11.546 10.363 1.00 88.81 87 GLN A N 1
ATOM 675 C CA . GLN A 1 87 ? -4.062 11.815 9.906 1.00 88.81 87 GLN A CA 1
ATOM 676 C C . GLN A 1 87 ? -5.044 10.747 10.405 1.00 88.81 87 GLN A C 1
ATOM 678 O O . GLN A 1 87 ? -6.114 11.094 10.914 1.00 88.81 87 GLN A O 1
ATOM 683 N N . ALA A 1 88 ? -4.668 9.467 10.337 1.00 91.44 88 ALA A N 1
ATOM 684 C CA . ALA A 1 88 ? -5.491 8.376 10.855 1.00 91.44 88 ALA A CA 1
ATOM 685 C C . ALA A 1 88 ? -5.676 8.432 12.380 1.00 91.44 88 ALA A C 1
ATOM 687 O O . ALA A 1 88 ? -6.763 8.136 12.868 1.00 91.44 88 ALA A O 1
ATOM 688 N N . GLN A 1 89 ? -4.670 8.879 13.138 1.00 93.69 89 GLN A N 1
ATOM 689 C CA . GLN A 1 89 ? -4.783 9.121 14.582 1.00 93.69 89 GLN A CA 1
ATOM 690 C C . GLN A 1 89 ? -5.787 10.232 14.899 1.00 93.69 89 GLN A C 1
ATOM 692 O O . GLN A 1 89 ? -6.654 10.050 15.752 1.00 93.69 89 GLN A O 1
ATOM 697 N N . ASN A 1 90 ? -5.746 11.345 14.162 1.00 92.12 90 ASN A N 1
ATOM 698 C CA . ASN A 1 90 ? -6.734 12.415 14.318 1.00 92.12 90 ASN A CA 1
ATOM 699 C C . ASN A 1 90 ? -8.159 11.927 13.997 1.00 92.12 90 ASN A C 1
ATOM 701 O O . ASN A 1 90 ? -9.107 12.236 14.725 1.00 92.12 90 ASN A O 1
ATOM 705 N N . ALA A 1 91 ? -8.315 11.134 12.931 1.00 90.69 91 ALA A N 1
ATOM 706 C CA . ALA A 1 91 ? -9.593 10.526 12.569 1.00 90.69 91 ALA A CA 1
ATOM 707 C C . ALA A 1 91 ? -10.077 9.522 13.631 1.00 90.69 91 ALA A C 1
ATOM 709 O O . ALA A 1 91 ? -11.265 9.495 13.957 1.00 90.69 91 ALA A O 1
ATOM 710 N N . HIS A 1 92 ? -9.165 8.737 14.214 1.00 94.12 92 HIS A N 1
ATOM 711 C CA . HIS A 1 92 ? -9.454 7.788 15.290 1.00 94.12 92 HIS A CA 1
ATOM 712 C C . HIS A 1 92 ? -9.937 8.492 16.556 1.00 94.12 92 HIS A C 1
ATOM 714 O O . HIS A 1 92 ? -10.962 8.098 17.116 1.00 94.12 92 HIS A O 1
ATOM 720 N N . GLU A 1 93 ? -9.266 9.564 16.979 1.00 93.25 93 GLU A N 1
ATOM 721 C CA . GLU A 1 93 ? -9.698 10.349 18.136 1.00 93.25 93 GLU A CA 1
ATOM 722 C C . GLU A 1 93 ? -11.089 10.943 17.927 1.00 93.25 93 GLU A C 1
ATOM 724 O O . GLU A 1 93 ? -11.922 10.922 18.837 1.00 93.25 93 GLU A O 1
ATOM 729 N N . TYR A 1 94 ? -11.347 11.471 16.730 1.00 91.12 94 TYR A N 1
ATOM 730 C CA . TYR A 1 94 ? -12.648 12.017 16.369 1.00 91.12 94 TYR A CA 1
ATOM 731 C C . TYR A 1 94 ? -13.737 10.938 16.408 1.00 91.12 94 TYR A C 1
ATOM 733 O O . TYR A 1 94 ? -14.758 11.124 17.073 1.00 91.12 94 TYR A O 1
ATOM 741 N N . ALA A 1 95 ? -13.500 9.788 15.770 1.00 89.31 95 ALA A N 1
ATOM 742 C CA . ALA A 1 95 ? -14.434 8.664 15.747 1.00 89.31 95 ALA A CA 1
ATOM 743 C C . ALA A 1 95 ? -14.714 8.120 17.157 1.00 89.31 95 ALA A C 1
ATOM 745 O O . ALA A 1 95 ? -15.868 7.895 17.523 1.00 89.31 95 ALA A O 1
ATOM 746 N N . THR A 1 96 ? -13.669 7.987 17.976 1.00 89.31 96 THR A N 1
ATOM 74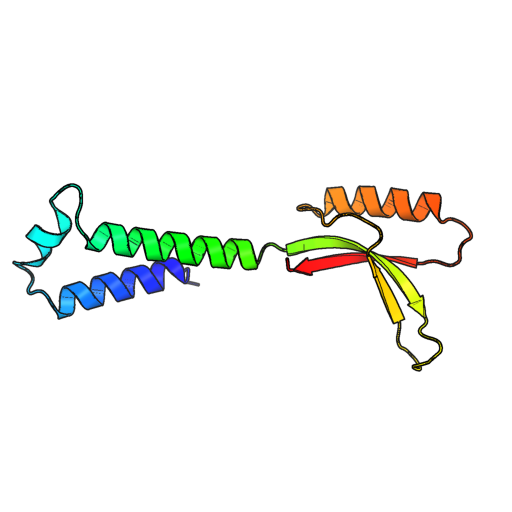7 C CA . THR A 1 96 ? -13.780 7.526 19.364 1.00 89.31 96 THR A CA 1
ATOM 748 C C . THR A 1 96 ? -14.604 8.502 20.202 1.00 89.31 96 THR A C 1
ATOM 750 O O . THR A 1 96 ? -15.472 8.070 20.955 1.00 89.31 96 THR A O 1
ATOM 753 N N . LYS A 1 97 ? -14.393 9.818 20.042 1.00 89.25 97 LYS A N 1
ATOM 754 C CA . LYS A 1 97 ? -15.159 10.863 20.747 1.00 89.25 97 LYS A CA 1
ATOM 755 C C . LYS A 1 97 ? -16.633 10.894 20.339 1.00 89.25 97 LYS A C 1
ATOM 757 O O . LYS A 1 97 ? -17.482 11.138 21.191 1.00 89.25 97 LYS A O 1
ATOM 762 N N . GLN A 1 98 ? -16.951 10.653 19.068 1.00 87.00 98 GLN A N 1
ATOM 763 C CA . GLN A 1 98 ? -18.343 10.642 18.607 1.00 87.00 98 GLN A CA 1
ATOM 764 C C . GLN A 1 98 ? -19.133 9.422 19.074 1.00 87.00 98 GLN A C 1
ATOM 766 O O . GLN A 1 98 ? -20.342 9.517 19.249 1.00 87.00 98 GLN A O 1
ATOM 771 N N . ARG A 1 99 ? -18.454 8.295 19.293 1.00 78.88 99 ARG A N 1
ATOM 772 C CA . ARG A 1 99 ? -19.077 7.008 19.634 1.00 78.88 99 ARG A CA 1
ATOM 773 C C . ARG A 1 99 ? -18.973 6.663 21.120 1.00 78.88 99 ARG A C 1
ATOM 775 O O . ARG A 1 99 ? -19.151 5.510 21.518 1.00 78.88 99 ARG A O 1
ATOM 782 N N . VAL A 1 100 ? -18.677 7.658 21.959 1.00 75.12 100 VAL A N 1
ATOM 783 C CA . VAL A 1 100 ? -18.643 7.491 23.416 1.00 75.12 100 VAL A CA 1
ATOM 784 C C . VAL A 1 100 ? -20.020 7.022 23.892 1.00 75.12 100 VAL A C 1
ATOM 786 O O . VAL A 1 100 ? -21.002 7.749 23.790 1.00 75.12 100 VAL A O 1
ATOM 789 N N . GLY A 1 101 ? -20.078 5.800 24.427 1.00 70.44 101 GLY A N 1
ATOM 790 C CA . GLY A 1 101 ? -21.307 5.171 24.925 1.00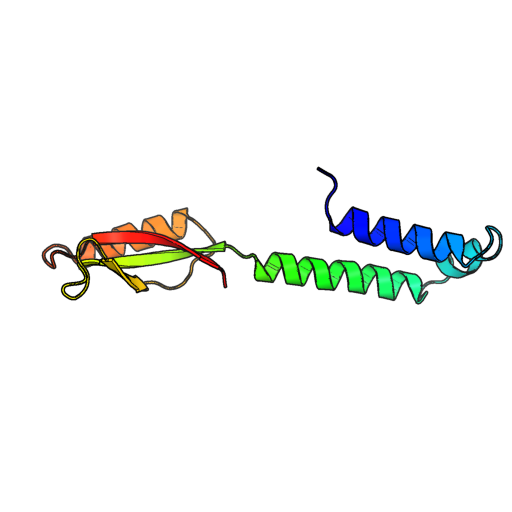 70.44 101 GLY A CA 1
ATOM 791 C C . GLY A 1 101 ? -21.874 4.057 24.040 1.00 70.44 101 GLY A C 1
ATOM 792 O O . GLY A 1 101 ? -22.747 3.328 24.498 1.00 70.44 101 GLY A O 1
ATOM 793 N N . GLU A 1 102 ? -21.354 3.854 22.825 1.00 76.00 102 GLU A N 1
ATOM 794 C CA . GLU A 1 102 ? -21.865 2.831 21.893 1.00 76.00 102 GLU A CA 1
ATOM 795 C C . GLU A 1 102 ? -21.253 1.428 22.097 1.00 76.00 102 GLU A C 1
ATOM 797 O O . GLU A 1 102 ? -21.567 0.509 21.349 1.00 76.00 102 GLU A O 1
ATOM 802 N N . PHE A 1 103 ? -20.381 1.228 23.098 1.00 72.12 103 PHE A N 1
ATOM 803 C CA . PHE A 1 103 ? -19.583 -0.004 23.284 1.00 72.12 103 PHE A CA 1
ATOM 804 C C . PHE A 1 103 ? -18.783 -0.426 22.033 1.00 72.12 103 PHE A C 1
ATOM 806 O O .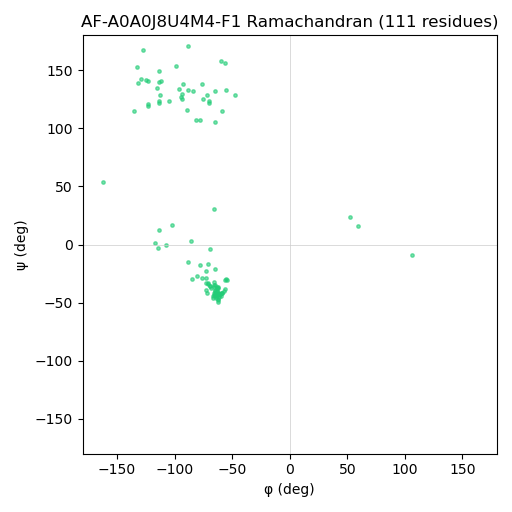 PHE A 1 103 ? -18.420 -1.591 21.880 1.00 72.12 103 PHE A O 1
ATOM 813 N N . VAL A 1 104 ? -18.483 0.523 21.144 1.00 78.62 104 VAL A N 1
ATOM 814 C CA . VAL A 1 104 ? -17.692 0.300 19.931 1.00 78.62 104 VAL A CA 1
ATOM 815 C C . VAL A 1 104 ? -16.228 0.612 20.217 1.00 78.62 104 VAL A C 1
ATOM 817 O O . VAL A 1 104 ? -15.900 1.688 20.717 1.00 78.62 104 VAL A O 1
ATOM 820 N N . ILE A 1 105 ? -15.336 -0.315 19.870 1.00 87.62 105 ILE A N 1
ATOM 821 C CA . ILE A 1 105 ? -13.889 -0.090 19.918 1.00 87.62 105 ILE A CA 1
ATOM 822 C C . ILE A 1 105 ? -13.444 0.368 18.529 1.00 87.62 105 ILE A C 1
ATOM 824 O O . ILE A 1 105 ? -13.743 -0.297 17.541 1.00 87.62 105 ILE A O 1
ATOM 828 N N . CYS A 1 106 ? -12.736 1.493 18.446 1.00 91.44 106 CYS A N 1
ATOM 829 C CA . CYS A 1 106 ? -12.121 1.953 17.200 1.00 91.44 106 CYS A CA 1
ATOM 830 C C . CYS A 1 106 ? -10.651 1.512 17.155 1.00 91.44 106 CYS A C 1
ATOM 832 O O . CYS A 1 106 ? -9.923 1.707 18.131 1.00 91.44 106 CYS A O 1
ATOM 834 N N . GLU A 1 107 ? -10.196 0.961 16.032 1.00 91.94 107 GLU A N 1
ATOM 835 C CA . GLU A 1 107 ? -8.802 0.560 15.792 1.00 91.94 107 GLU A CA 1
ATOM 836 C C . GLU A 1 107 ? -8.315 1.153 14.461 1.00 91.94 107 GLU A C 1
ATOM 838 O O . GLU A 1 107 ? -9.077 1.237 13.501 1.00 91.94 107 GLU A O 1
ATOM 843 N N . ILE A 1 108 ? -7.053 1.581 14.396 1.00 93.25 108 ILE A N 1
ATOM 844 C CA . ILE A 1 108 ? -6.411 1.970 13.132 1.00 93.25 108 ILE A CA 1
ATOM 845 C C . ILE A 1 108 ? -5.797 0.716 12.523 1.00 93.25 108 ILE A C 1
ATOM 847 O O . ILE A 1 108 ? -5.103 -0.022 13.224 1.00 93.25 108 ILE A O 1
ATOM 851 N N . GLN A 1 109 ? -6.024 0.487 11.233 1.00 90.56 109 GLN A N 1
ATOM 852 C CA . GLN A 1 109 ? -5.390 -0.604 10.499 1.00 90.56 109 GLN A CA 1
ATOM 853 C C . GLN A 1 109 ? -4.822 -0.123 9.170 1.00 90.56 109 GLN A C 1
ATOM 855 O O . GLN A 1 109 ? -5.307 0.838 8.571 1.00 90.56 109 GLN A O 1
ATOM 860 N N . GLU A 1 110 ? -3.786 -0.825 8.725 1.00 90.50 110 GLU A N 1
ATOM 861 C CA . GLU A 1 110 ? -3.213 -0.673 7.394 1.00 90.50 110 GLU A CA 1
ATOM 862 C C . GLU A 1 110 ? -4.166 -1.259 6.348 1.00 90.50 110 GLU A C 1
ATOM 864 O O . GLU A 1 110 ? -4.605 -2.406 6.459 1.00 90.50 110 GLU A O 1
ATOM 869 N N . VAL A 1 111 ? -4.469 -0.471 5.323 1.00 85.50 111 VAL A N 1
ATOM 870 C CA . VAL A 1 111 ? -5.280 -0.857 4.172 1.00 85.50 111 VAL A CA 1
ATOM 871 C C . VAL A 1 111 ? -4.367 -0.853 2.961 1.00 85.50 111 VAL A C 1
ATOM 873 O O . VAL A 1 111 ? -3.710 0.144 2.677 1.00 85.50 111 VAL A O 1
ATOM 876 N N . ARG A 1 112 ? -4.294 -1.989 2.270 1.00 80.31 112 ARG A N 1
ATOM 877 C CA . ARG A 1 112 ? -3.639 -2.062 0.964 1.00 80.31 112 ARG A CA 1
ATOM 878 C C . ARG A 1 112 ? -4.703 -1.751 -0.078 1.00 80.31 112 ARG A C 1
ATOM 880 O O . ARG A 1 112 ? -5.698 -2.479 -0.120 1.00 80.31 112 ARG A O 1
ATOM 887 N N . GLU A 1 113 ? -4.529 -0.646 -0.795 1.00 60.84 113 GLU A N 1
ATOM 888 C CA . GLU A 1 113 ? -5.348 -0.319 -1.971 1.00 60.84 113 GLU A CA 1
ATOM 889 C C . GLU A 1 113 ? -4.930 -1.153 -3.181 1.00 60.84 113 GLU A C 1
ATOM 891 O O . GLU A 1 113 ? -3.725 -1.479 -3.273 1.00 60.84 113 GLU A O 1
#

Foldseek 3Di:
DDDVLVVVLVVLVVVVCVVDPPVVVCVQPPDDPHVSVVVNVVSVVVVVVVVLLAQWFKFKWWWDDDPVDPPDIDTDTDDDTHSDPVVRVVVQVVVCVVCVPVPIDIDMDIDRD

Secondary structure (DSSP, 8-state):
---HHHHHHHHHHHHHHHHS-HHHHHHHHSSTT-HHHHHHHHHHHHHHHHHHTT-EEEEEEEEEE-TTSTT-EEEEE-S--BS-HHHHHHHHHHHHHHTTTS-PEEEEEEEE-